Protein AF-A0A6M1STK0-F1 (afdb_monomer_lite)

Structure (mmCIF, N/CA/C/O backbone):
data_AF-A0A6M1STK0-F1
#
_entry.id   AF-A0A6M1STK0-F1
#
loop_
_atom_site.group_PDB
_atom_site.id
_atom_site.type_symbol
_atom_site.label_atom_id
_atom_site.label_alt_id
_atom_site.label_comp_id
_atom_site.label_asym_id
_atom_site.label_entity_id
_atom_site.label_seq_id
_atom_site.pdbx_PDB_ins_code
_atom_site.Cartn_x
_atom_site.Cartn_y
_atom_site.Cartn_z
_atom_site.occupancy
_atom_site.B_iso_or_equiv
_atom_site.auth_seq_id
_atom_site.auth_comp_id
_atom_site.auth_asym_id
_atom_site.auth_atom_id
_atom_site.pdbx_PDB_model_num
ATOM 1 N N . ASP A 1 1 ? -16.250 5.833 5.276 1.00 82.56 1 ASP A N 1
ATOM 2 C CA . ASP A 1 1 ? -15.518 4.581 4.987 1.00 82.56 1 ASP A CA 1
ATOM 3 C C . ASP A 1 1 ? -14.076 4.877 4.595 1.00 82.56 1 ASP A C 1
ATOM 5 O O . ASP A 1 1 ? -13.753 6.047 4.402 1.00 82.56 1 ASP A O 1
ATOM 9 N N . LYS A 1 2 ? -13.189 3.874 4.588 1.00 94.25 2 LYS A N 1
ATOM 10 C CA . LYS A 1 2 ? -11.784 4.014 4.173 1.00 94.25 2 LYS A CA 1
ATOM 11 C C . LYS A 1 2 ? -11.505 3.083 2.990 1.00 94.25 2 LYS A C 1
ATOM 13 O O . LYS A 1 2 ? -12.085 2.002 2.902 1.00 94.25 2 LYS A O 1
ATOM 18 N N . THR A 1 3 ? -10.621 3.533 2.106 1.00 97.44 3 THR A N 1
ATOM 19 C CA . THR A 1 3 ? -10.215 2.816 0.898 1.00 97.44 3 THR A CA 1
ATOM 20 C C . THR A 1 3 ? -8.704 2.640 0.903 1.00 97.44 3 THR A C 1
ATOM 22 O O . THR A 1 3 ? -7.986 3.568 1.279 1.00 97.44 3 THR A O 1
ATOM 25 N N . TRP A 1 4 ? -8.226 1.478 0.464 1.00 98.06 4 TRP A N 1
ATOM 26 C CA . TRP A 1 4 ? -6.806 1.218 0.240 1.00 98.06 4 TRP A CA 1
ATOM 27 C C . TRP A 1 4 ? -6.578 0.661 -1.154 1.00 98.06 4 TRP A C 1
ATOM 29 O O . TRP A 1 4 ? -7.354 -0.167 -1.625 1.00 98.06 4 TRP A O 1
ATOM 39 N N . ARG A 1 5 ? -5.483 1.069 -1.793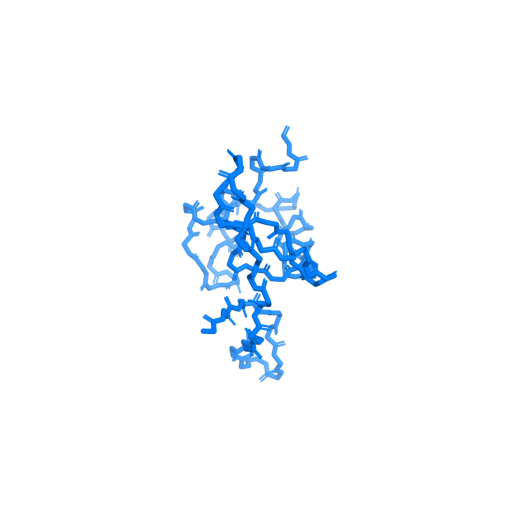 1.00 97.75 5 ARG A N 1
ATOM 40 C CA . ARG A 1 5 ? -5.003 0.431 -3.015 1.00 97.75 5 ARG A CA 1
ATOM 41 C C . ARG A 1 5 ? -4.331 -0.903 -2.669 1.00 97.75 5 ARG A C 1
ATOM 43 O O . ARG A 1 5 ? -3.416 -0.953 -1.843 1.00 97.75 5 ARG A O 1
ATOM 50 N N . HIS A 1 6 ? -4.816 -1.971 -3.292 1.00 97.75 6 HIS A N 1
ATOM 51 C CA . HIS A 1 6 ? -4.235 -3.306 -3.235 1.00 97.75 6 HIS A CA 1
ATOM 52 C C . HIS A 1 6 ? -3.468 -3.637 -4.529 1.00 97.75 6 HIS A C 1
ATOM 54 O O . HIS A 1 6 ? -3.410 -2.827 -5.459 1.00 97.75 6 HIS A O 1
ATOM 60 N N . LEU A 1 7 ? -2.839 -4.811 -4.570 1.00 96.62 7 LEU A N 1
ATOM 61 C CA . LEU A 1 7 ? -2.231 -5.351 -5.784 1.00 96.62 7 LEU A CA 1
ATOM 62 C C . LEU A 1 7 ? -3.281 -5.503 -6.884 1.00 96.62 7 LEU A C 1
ATOM 64 O O . LEU A 1 7 ? -4.446 -5.778 -6.603 1.00 96.62 7 LEU A O 1
ATOM 68 N N . ASN A 1 8 ? -2.865 -5.316 -8.136 1.00 95.44 8 ASN A N 1
ATOM 69 C CA . ASN A 1 8 ? -3.775 -5.447 -9.268 1.00 95.44 8 ASN A CA 1
ATOM 70 C C . ASN A 1 8 ? -4.300 -6.881 -9.360 1.00 95.44 8 ASN A C 1
ATOM 72 O O . ASN A 1 8 ? -3.532 -7.837 -9.257 1.00 95.44 8 ASN A O 1
ATOM 76 N N . PHE A 1 9 ? -5.596 -7.024 -9.618 1.00 95.50 9 PHE A N 1
ATOM 77 C CA . PHE A 1 9 ? -6.215 -8.309 -9.933 1.00 95.50 9 PHE A CA 1
ATOM 78 C C . PHE A 1 9 ? -6.489 -8.344 -11.426 1.00 95.50 9 PHE A C 1
ATOM 80 O O . PHE A 1 9 ? -7.168 -7.462 -11.941 1.00 95.50 9 PHE A O 1
ATOM 87 N N . PHE A 1 10 ? -5.931 -9.333 -12.128 1.00 94.19 10 PHE A N 1
ATOM 88 C CA . PHE A 1 10 ? -6.062 -9.459 -13.587 1.00 94.19 10 PHE A CA 1
ATOM 89 C C . PHE A 1 10 ? -5.666 -8.176 -14.332 1.00 94.19 10 PHE A C 1
ATOM 91 O O . PHE A 1 10 ? -6.365 -7.732 -15.231 1.00 94.19 10 PHE A O 1
ATOM 98 N N . GLN A 1 11 ? -4.571 -7.537 -13.902 1.00 92.00 11 GLN A N 1
ATOM 99 C CA . GLN A 1 11 ? -4.106 -6.240 -14.424 1.00 92.00 11 GLN A CA 1
ATOM 100 C C . GLN A 1 11 ? -5.073 -5.062 -14.197 1.00 92.00 11 GLN A C 1
ATOM 102 O O . GLN A 1 11 ? -4.781 -3.944 -14.607 1.00 92.00 11 GLN A O 1
ATOM 107 N N . HIS A 1 12 ? -6.168 -5.259 -13.464 1.00 95.25 12 HIS A N 1
ATOM 108 C CA . HIS A 1 12 ? -7.070 -4.191 -13.064 1.00 95.25 12 HIS A CA 1
ATOM 109 C C . HIS A 1 12 ? -6.741 -3.660 -11.676 1.00 95.25 12 HIS A C 1
ATOM 111 O O . HIS A 1 12 ? -6.333 -4.376 -10.758 1.00 95.25 12 HIS A O 1
ATOM 117 N N . HIS A 1 13 ? -6.959 -2.361 -11.528 1.00 96.62 13 HIS A N 1
ATOM 118 C CA . HIS A 1 13 ? -6.809 -1.633 -10.282 1.00 96.62 13 HIS A CA 1
ATOM 119 C C . HIS A 1 13 ? -7.738 -2.196 -9.204 1.00 96.62 13 HIS A C 1
ATOM 121 O O . HIS A 1 13 ? -8.956 -2.124 -9.338 1.00 96.62 13 HIS A O 1
ATOM 127 N N . CYS A 1 14 ? -7.167 -2.732 -8.123 1.00 97.69 14 CYS A N 1
ATOM 128 C CA . CYS A 1 14 ? -7.936 -3.294 -7.015 1.00 97.69 14 CYS A CA 1
ATOM 129 C C . CYS A 1 14 ? -7.941 -2.351 -5.809 1.00 97.69 14 CYS A C 1
ATOM 131 O O . CYS A 1 14 ? -6.894 -1.850 -5.384 1.00 97.69 14 CYS A O 1
ATOM 133 N N . TYR A 1 15 ? -9.116 -2.145 -5.221 1.00 97.88 15 TYR A N 1
ATOM 134 C CA . TYR A 1 15 ? -9.285 -1.319 -4.035 1.00 97.88 15 TYR A CA 1
ATOM 135 C C . TYR A 1 15 ? -10.070 -2.070 -2.969 1.00 97.88 15 TYR A C 1
ATOM 137 O O . TYR A 1 15 ? -11.136 -2.624 -3.230 1.00 97.88 15 TYR A O 1
ATOM 145 N N . LEU A 1 16 ? -9.547 -2.055 -1.746 1.00 97.31 16 LEU A N 1
ATOM 146 C CA . LEU A 1 16 ? -10.250 -2.571 -0.585 1.00 97.31 16 LEU A CA 1
ATOM 147 C C . LEU A 1 16 ? -11.040 -1.436 0.055 1.00 97.31 16 LEU A C 1
ATOM 149 O O . LEU A 1 16 ? -10.457 -0.435 0.474 1.00 97.31 16 LEU A O 1
ATOM 153 N N . HIS A 1 17 ? -12.353 -1.609 0.158 1.00 97.06 17 HIS A N 1
ATOM 154 C CA . HIS A 1 17 ? -13.252 -0.668 0.812 1.00 97.06 17 HIS A CA 1
ATOM 155 C C . HIS A 1 17 ? -13.756 -1.279 2.112 1.00 97.06 17 HIS A C 1
ATOM 157 O O . HIS A 1 17 ? -14.358 -2.349 2.105 1.00 97.06 17 HIS A O 1
ATOM 163 N N . ALA A 1 18 ? -13.525 -0.599 3.233 1.00 95.75 18 ALA A N 1
ATOM 164 C CA . ALA A 1 18 ? -14.051 -1.049 4.513 1.00 95.75 18 ALA A CA 1
ATOM 165 C C . ALA A 1 18 ? -14.404 0.124 5.423 1.00 95.75 18 ALA A C 1
ATOM 167 O O . ALA A 1 18 ? -13.736 1.167 5.458 1.00 95.75 18 ALA A O 1
ATOM 168 N N . ARG A 1 19 ? -15.448 -0.065 6.228 1.00 94.50 19 ARG A N 1
ATOM 169 C CA . ARG A 1 19 ? -15.721 0.817 7.356 1.00 94.50 19 ARG A CA 1
ATOM 170 C C . ARG A 1 19 ? -14.739 0.488 8.473 1.00 94.50 19 ARG A C 1
ATOM 172 O O . ARG A 1 19 ? -14.682 -0.647 8.928 1.00 94.50 19 ARG A O 1
ATOM 179 N N . VAL A 1 20 ? -13.994 1.489 8.935 1.00 93.94 20 VAL A N 1
ATOM 180 C CA . VAL A 1 20 ? -13.091 1.343 10.085 1.00 93.94 20 VAL A CA 1
ATOM 181 C C . VAL A 1 20 ? -13.770 1.934 11.317 1.00 93.94 20 VAL A C 1
ATOM 183 O O . VAL A 1 20 ? -13.999 3.151 11.330 1.00 93.94 20 VAL A O 1
ATOM 186 N N . PRO A 1 21 ? -14.099 1.116 12.333 1.00 93.62 21 PRO A N 1
ATOM 187 C CA . PRO A 1 21 ? -14.663 1.585 13.590 1.00 93.62 21 PRO A CA 1
ATOM 188 C C . PRO A 1 21 ? -13.850 2.718 14.219 1.00 93.62 21 PRO A C 1
ATOM 190 O O . PRO A 1 21 ? -12.614 2.722 14.205 1.00 93.62 21 PRO A O 1
ATOM 193 N N . ARG A 1 22 ? -14.574 3.696 14.770 1.00 92.81 22 ARG A N 1
ATOM 194 C CA . ARG A 1 22 ? -14.023 4.855 15.476 1.00 92.81 22 ARG A CA 1
ATOM 195 C C . ARG A 1 22 ? -14.536 4.844 16.907 1.00 92.81 22 ARG A C 1
ATOM 197 O O . ARG A 1 22 ? -15.741 4.743 17.103 1.00 92.81 22 ARG A O 1
ATOM 204 N N . THR A 1 23 ? -13.641 5.007 17.873 1.00 92.88 23 THR A N 1
ATOM 205 C CA . THR A 1 23 ? -13.997 5.230 19.278 1.00 92.88 23 THR A CA 1
ATOM 206 C C . THR A 1 23 ? -13.660 6.663 19.680 1.00 92.88 23 THR A C 1
ATOM 208 O O . THR A 1 23 ? -12.668 7.228 19.207 1.00 92.88 23 THR A O 1
ATOM 211 N N . ARG A 1 24 ? -14.506 7.286 20.507 1.00 94.94 24 ARG A N 1
ATOM 212 C CA . ARG A 1 24 ? -14.250 8.614 21.078 1.00 94.94 24 ARG A CA 1
ATOM 213 C C . ARG A 1 24 ? -13.731 8.425 22.498 1.00 94.94 24 ARG A C 1
ATOM 215 O O . ARG A 1 24 ? -14.504 8.102 23.390 1.00 94.94 24 ARG A O 1
ATOM 222 N N . CYS A 1 25 ? -12.431 8.616 22.689 1.00 92.06 25 CYS A N 1
ATOM 223 C CA . CYS A 1 25 ? -11.831 8.662 24.014 1.00 92.06 25 CYS A CA 1
ATOM 224 C C . CYS A 1 25 ? -11.932 10.101 24.552 1.00 92.06 25 CYS A C 1
ATOM 226 O O . CYS A 1 25 ? -11.518 11.016 23.833 1.00 92.06 25 CYS A O 1
ATOM 228 N N . PRO A 1 26 ? -12.453 10.323 25.773 1.00 94.19 26 PRO A N 1
ATOM 229 C CA . PRO A 1 26 ? -12.539 11.660 26.366 1.00 94.19 26 PRO A CA 1
ATOM 230 C C . PRO A 1 26 ? -11.187 12.384 26.455 1.00 94.19 26 PRO A C 1
ATOM 232 O O . PRO A 1 26 ? -11.128 13.587 26.235 1.00 94.19 26 PRO A O 1
ATOM 235 N N . GLU A 1 27 ? -10.101 11.649 26.704 1.00 96.62 27 GLU A N 1
ATOM 236 C CA . GLU A 1 27 ? -8.750 12.205 26.882 1.00 96.62 27 GLU A CA 1
ATOM 237 C C . GLU A 1 27 ? -7.961 12.292 25.566 1.00 96.62 27 GLU A C 1
ATOM 239 O O . GLU A 1 27 ? -7.254 13.261 25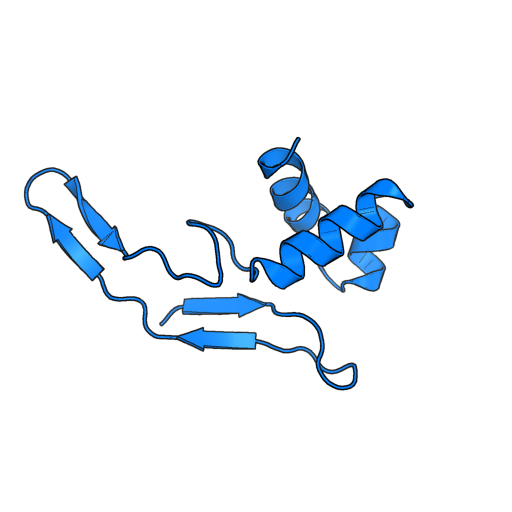.307 1.00 96.62 27 GLU A O 1
ATOM 244 N N . HIS A 1 28 ? -8.091 11.281 24.700 1.00 91.81 28 HIS A N 1
ATOM 245 C CA . HIS A 1 28 ? -7.230 11.106 23.519 1.00 91.81 28 HIS A CA 1
ATOM 246 C C . HIS A 1 28 ? -7.913 11.457 22.185 1.00 91.81 28 HIS A C 1
ATOM 248 O O . HIS A 1 28 ? -7.350 11.216 21.110 1.00 91.81 28 HIS A O 1
ATOM 254 N N . GLY A 1 29 ? -9.146 11.968 22.234 1.00 93.62 29 GLY A N 1
ATOM 255 C CA . GLY A 1 29 ? -9.953 12.290 21.063 1.00 93.62 29 GLY A CA 1
ATOM 256 C C . GLY A 1 29 ? -10.442 11.056 20.297 1.00 93.62 29 GLY A C 1
ATOM 257 O O . GLY A 1 29 ? -10.673 9.979 20.852 1.00 93.62 29 GLY A O 1
ATOM 258 N N . VAL A 1 30 ? -10.649 11.206 18.986 1.00 92.81 30 VAL A N 1
ATOM 259 C CA . VAL A 1 30 ? -11.213 10.137 18.147 1.00 92.81 30 VAL A CA 1
ATOM 260 C C . VAL A 1 30 ? -10.118 9.205 17.634 1.00 92.81 30 VAL A C 1
ATOM 262 O O . VAL A 1 30 ? -9.308 9.598 16.794 1.00 92.81 30 VAL A O 1
ATOM 265 N N . LYS A 1 31 ? -10.146 7.943 18.063 1.00 90.88 31 LYS A N 1
ATOM 266 C CA . LYS A 1 31 ? -9.228 6.888 17.615 1.00 90.88 31 LYS A CA 1
ATOM 267 C C . LYS A 1 31 ? -9.924 5.933 16.647 1.00 90.88 31 LYS A C 1
ATOM 269 O O . LYS A 1 31 ? -11.143 5.767 16.680 1.00 90.88 31 LYS A O 1
ATOM 274 N N . ARG A 1 32 ? -9.147 5.332 15.748 1.00 91.50 32 ARG A N 1
ATOM 275 C CA . ARG A 1 32 ? -9.578 4.259 14.839 1.00 91.50 32 ARG A CA 1
ATOM 276 C C . ARG A 1 32 ? -8.899 2.968 15.259 1.00 91.50 32 ARG A C 1
ATOM 278 O O . ARG A 1 32 ? -7.768 3.033 15.728 1.00 91.50 32 ARG A O 1
ATOM 285 N N . ILE A 1 33 ? -9.574 1.838 15.062 1.00 92.38 33 ILE A N 1
ATOM 286 C CA . ILE A 1 33 ? -8.911 0.541 15.209 1.00 92.38 33 ILE A CA 1
ATOM 287 C C . ILE A 1 33 ? -7.821 0.388 14.147 1.00 92.38 33 ILE A C 1
ATOM 289 O O . ILE A 1 33 ? -7.924 0.946 13.046 1.00 92.38 33 ILE A O 1
ATOM 293 N N . GLU A 1 34 ? -6.802 -0.389 14.477 1.00 93.25 34 GLU A N 1
ATOM 294 C CA . GLU A 1 34 ? -5.838 -0.867 13.497 1.00 93.25 34 GLU A CA 1
ATOM 295 C C . GLU A 1 34 ? -6.457 -2.030 12.726 1.00 93.25 34 GLU A C 1
ATOM 297 O O . GLU A 1 34 ? -7.106 -2.904 13.301 1.00 93.25 34 GLU A O 1
ATOM 302 N N . VAL A 1 35 ? -6.316 -2.001 11.403 1.00 95.75 35 VAL A N 1
ATOM 303 C CA . VAL A 1 35 ? -6.815 -3.065 10.530 1.00 95.75 35 VAL A CA 1
ATOM 304 C C . VAL A 1 35 ? -5.655 -3.986 10.157 1.00 95.75 35 VAL A C 1
ATOM 306 O O . VAL A 1 35 ? -4.555 -3.493 9.913 1.00 95.75 35 VAL A O 1
ATOM 309 N N . PRO A 1 36 ? -5.871 -5.306 10.046 1.00 95.88 36 PRO A N 1
ATOM 310 C CA . PRO A 1 36 ? -4.771 -6.250 9.846 1.00 95.88 36 PRO A CA 1
ATOM 311 C C . PRO A 1 36 ? -4.128 -6.166 8.452 1.00 95.88 36 PRO A C 1
ATOM 313 O O . PRO A 1 36 ? -3.053 -6.710 8.242 1.00 95.88 36 PRO A O 1
ATOM 316 N N . TRP A 1 37 ? -4.761 -5.494 7.486 1.00 96.62 37 TRP A N 1
ATOM 317 C CA . TRP A 1 37 ? -4.290 -5.407 6.098 1.00 96.62 37 TRP A CA 1
ATOM 318 C C . TRP A 1 37 ? -3.635 -4.073 5.733 1.00 96.62 37 TRP A C 1
ATOM 320 O O . TRP A 1 37 ? -3.217 -3.920 4.587 1.00 96.62 37 TRP A O 1
ATOM 330 N N . ALA A 1 38 ? -3.574 -3.086 6.632 1.00 97.44 38 ALA A N 1
ATOM 331 C CA . ALA A 1 38 ? -2.966 -1.790 6.334 1.00 97.44 38 ALA A CA 1
ATOM 332 C C . ALA A 1 38 ? -2.493 -1.064 7.592 1.00 97.44 38 ALA A C 1
ATOM 334 O O . ALA A 1 38 ? -3.220 -0.968 8.580 1.00 97.44 38 ALA A O 1
ATOM 335 N N . ARG A 1 39 ? -1.311 -0.450 7.509 1.00 94.69 39 ARG A N 1
ATOM 336 C CA . ARG A 1 39 ? -0.775 0.370 8.597 1.00 94.69 39 ARG A CA 1
ATOM 337 C C . ARG A 1 39 ? -1.581 1.664 8.816 1.00 94.69 39 ARG A C 1
ATOM 339 O O . ARG A 1 39 ? -2.196 2.191 7.871 1.00 94.69 39 ARG A O 1
ATOM 346 N N . PRO A 1 40 ? -1.550 2.243 10.031 1.00 92.69 40 PRO A N 1
ATOM 347 C CA . PRO A 1 40 ? -2.125 3.557 10.295 1.00 92.69 40 PRO A CA 1
ATOM 348 C C . PRO A 1 40 ? -1.600 4.624 9.324 1.00 92.69 40 PRO A C 1
ATOM 350 O O . PRO A 1 40 ? -0.411 4.714 9.043 1.00 92.69 40 PRO A O 1
ATOM 353 N N . GLY A 1 41 ? -2.510 5.435 8.781 1.00 90.69 41 GLY A N 1
ATOM 354 C CA . GLY A 1 41 ? -2.163 6.527 7.863 1.00 90.69 41 GLY A CA 1
ATOM 355 C C . GLY A 1 41 ? -1.801 6.120 6.430 1.00 90.69 41 GLY A C 1
ATOM 356 O O . GLY A 1 41 ? -1.755 7.004 5.582 1.00 90.69 41 GLY A O 1
ATOM 357 N N . SER A 1 42 ? -1.617 4.829 6.125 1.00 95.19 42 SER A N 1
ATOM 358 C CA . SER A 1 42 ? -1.412 4.395 4.738 1.00 95.19 42 SER A CA 1
ATOM 359 C C . SER A 1 42 ? -2.725 4.319 3.960 1.00 95.19 42 SER A C 1
ATOM 361 O O . SER A 1 42 ? -3.784 3.982 4.515 1.00 95.19 42 SER A O 1
ATOM 363 N N . ASP A 1 43 ? -2.609 4.616 2.667 1.00 96.06 43 ASP A N 1
ATOM 364 C CA . ASP A 1 43 ? -3.626 4.439 1.628 1.00 96.06 43 ASP A CA 1
ATOM 365 C C . ASP A 1 43 ? -3.403 3.143 0.831 1.00 96.06 43 ASP A C 1
ATOM 367 O O . ASP A 1 43 ? -4.066 2.907 -0.179 1.00 96.06 43 ASP A O 1
ATOM 371 N N . PHE A 1 44 ? -2.452 2.310 1.254 1.00 98.00 44 PHE A N 1
ATOM 372 C CA . PHE A 1 44 ? -2.088 1.050 0.619 1.00 98.00 44 PHE A CA 1
ATOM 373 C C . PHE A 1 44 ? -2.258 -0.112 1.592 1.00 98.00 44 PHE A C 1
ATOM 375 O O . PHE A 1 44 ? -2.161 0.046 2.810 1.00 98.00 44 PHE A O 1
ATOM 382 N N . THR A 1 45 ? -2.531 -1.293 1.047 1.00 98.31 45 THR A N 1
ATOM 383 C CA . THR A 1 45 ? -2.478 -2.532 1.837 1.00 98.31 45 THR A CA 1
ATOM 384 C C . THR A 1 45 ? -1.030 -2.925 2.141 1.00 98.31 45 THR A C 1
ATOM 386 O O . THR A 1 45 ? -0.142 -2.616 1.347 1.00 98.31 45 THR A O 1
ATOM 389 N N . LEU A 1 46 ? -0.796 -3.678 3.218 1.00 98.00 46 LEU A N 1
ATOM 390 C CA . LEU A 1 46 ? 0.529 -4.202 3.579 1.00 98.00 46 LEU A CA 1
ATOM 391 C C . LEU A 1 46 ? 1.159 -5.005 2.435 1.00 98.00 46 LEU A C 1
ATOM 393 O O . LEU A 1 46 ? 2.337 -4.842 2.150 1.00 98.00 46 LEU A O 1
ATOM 397 N N . LEU A 1 47 ? 0.363 -5.814 1.731 1.00 97.94 47 LEU A N 1
ATOM 398 C CA . LEU A 1 47 ? 0.825 -6.590 0.574 1.00 97.94 47 LEU A CA 1
ATOM 399 C C . LEU A 1 47 ? 1.246 -5.702 -0.607 1.00 97.94 47 LEU A C 1
ATOM 401 O O . LEU A 1 47 ? 2.198 -6.020 -1.314 1.00 97.94 47 LEU A O 1
ATOM 405 N N . PHE A 1 48 ? 0.569 -4.567 -0.811 1.00 98.31 48 PHE A N 1
ATOM 406 C CA . PHE A 1 48 ? 0.989 -3.591 -1.816 1.00 98.31 48 PHE A CA 1
ATOM 407 C C . PHE A 1 48 ? 2.318 -2.939 -1.415 1.00 98.31 48 PHE A C 1
ATOM 409 O O . PHE A 1 48 ? 3.231 -2.859 -2.232 1.00 98.31 48 PHE A O 1
ATOM 416 N N . GLU A 1 49 ? 2.443 -2.502 -0.157 1.00 98.00 49 GLU A N 1
ATOM 417 C CA . GLU A 1 49 ? 3.684 -1.904 0.351 1.00 98.00 49 GLU A CA 1
ATOM 418 C C . GLU A 1 49 ? 4.855 -2.903 0.301 1.00 98.00 49 GLU A C 1
ATOM 420 O O . GLU A 1 49 ? 5.949 -2.533 -0.115 1.00 98.00 49 GLU A O 1
ATOM 425 N N . GLN A 1 50 ? 4.619 -4.180 0.615 1.00 97.81 50 GLN A N 1
ATOM 426 C CA . GLN A 1 50 ? 5.609 -5.251 0.485 1.00 97.81 50 GLN A CA 1
ATOM 427 C C . GLN A 1 50 ? 6.100 -5.402 -0.959 1.00 97.81 50 GLN A C 1
ATOM 429 O O . GLN A 1 50 ? 7.306 -5.394 -1.195 1.00 97.81 50 GLN A O 1
ATOM 434 N N . ALA A 1 51 ? 5.187 -5.513 -1.929 1.00 97.50 51 ALA A N 1
ATOM 435 C CA . ALA A 1 51 ? 5.559 -5.627 -3.338 1.00 97.50 51 ALA A CA 1
ATOM 436 C C . ALA A 1 51 ? 6.338 -4.394 -3.820 1.00 97.50 51 ALA A C 1
ATOM 438 O O . ALA A 1 51 ? 7.334 -4.529 -4.530 1.00 97.50 51 ALA A O 1
ATOM 439 N N . ALA A 1 52 ? 5.934 -3.199 -3.380 1.00 97.75 52 ALA A N 1
ATOM 440 C CA . ALA A 1 52 ? 6.651 -1.966 -3.670 1.00 97.75 52 ALA A CA 1
ATOM 441 C C . ALA A 1 52 ? 8.081 -1.984 -3.117 1.00 97.75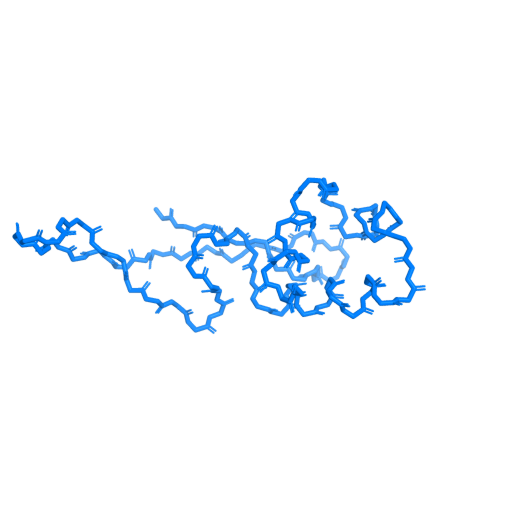 52 ALA A C 1
ATOM 443 O O . ALA A 1 52 ? 9.020 -1.684 -3.852 1.00 97.75 52 ALA A O 1
ATOM 444 N N . MET A 1 53 ? 8.266 -2.395 -1.860 1.00 97.81 53 MET A N 1
ATOM 445 C CA . MET A 1 53 ? 9.591 -2.504 -1.244 1.00 97.81 53 MET A CA 1
ATOM 446 C C . MET A 1 53 ? 10.468 -3.565 -1.913 1.00 97.81 53 MET A C 1
ATOM 448 O O . MET A 1 53 ? 11.673 -3.355 -2.026 1.00 97.81 53 MET A O 1
ATOM 452 N N . SER A 1 54 ? 9.894 -4.674 -2.386 1.00 97.81 54 SER A N 1
ATOM 453 C CA . SER A 1 54 ? 10.644 -5.677 -3.149 1.00 97.81 54 SER A CA 1
ATOM 454 C C . SER A 1 54 ? 11.150 -5.130 -4.483 1.00 97.81 54 SER A C 1
ATOM 456 O O . SER A 1 54 ? 12.283 -5.409 -4.849 1.00 97.81 54 SER A O 1
ATOM 458 N N . LEU A 1 55 ? 10.359 -4.316 -5.191 1.00 97.75 55 LEU A N 1
ATOM 459 C CA . LEU A 1 55 ? 10.790 -3.714 -6.458 1.00 97.75 55 LEU A CA 1
ATOM 460 C C . LEU A 1 55 ? 11.813 -2.589 -6.251 1.00 97.75 55 LEU A C 1
ATOM 462 O O . LEU A 1 55 ? 12.789 -2.514 -6.990 1.00 97.75 55 LEU A O 1
ATOM 466 N N . VAL A 1 56 ? 11.631 -1.735 -5.237 1.00 97.56 56 VAL A N 1
ATOM 467 C CA . VAL A 1 56 ? 12.537 -0.598 -4.959 1.00 97.56 56 VAL A CA 1
ATOM 468 C C . VAL A 1 56 ? 13.968 -1.046 -4.648 1.00 97.56 56 VAL A C 1
ATOM 470 O O . VAL A 1 56 ? 14.905 -0.291 -4.894 1.00 97.56 56 VAL A O 1
ATOM 473 N N . LYS A 1 57 ? 14.160 -2.268 -4.141 1.00 95.44 57 LYS A N 1
ATOM 474 C CA . LYS A 1 57 ? 15.498 -2.840 -3.926 1.00 95.44 57 LYS A CA 1
ATOM 475 C C . LYS A 1 57 ? 16.259 -3.099 -5.226 1.00 95.44 57 LYS A C 1
ATOM 477 O O . LYS A 1 57 ? 17.478 -2.998 -5.234 1.00 95.44 57 LYS A O 1
ATOM 482 N N . GLU A 1 58 ? 15.541 -3.399 -6.304 1.00 97.69 58 GLU A N 1
ATOM 483 C CA . GLU A 1 58 ? 16.123 -3.880 -7.560 1.00 97.69 58 GLU A CA 1
ATOM 484 C C . GLU A 1 58 ? 16.144 -2.809 -8.659 1.00 97.69 58 GLU A C 1
ATOM 486 O O . GLU A 1 58 ? 16.848 -2.950 -9.658 1.00 97.69 58 GLU A O 1
ATOM 491 N N . MET A 1 59 ? 15.361 -1.732 -8.519 1.00 97.06 59 MET A N 1
ATOM 492 C CA . MET A 1 59 ? 15.260 -0.694 -9.546 1.00 97.06 59 MET A CA 1
ATOM 493 C C . MET A 1 59 ? 14.955 0.699 -8.968 1.00 97.06 59 MET A C 1
ATOM 495 O O . MET A 1 59 ? 14.405 0.816 -7.870 1.00 97.06 59 MET A O 1
ATOM 499 N N . PRO A 1 60 ? 15.250 1.788 -9.710 1.00 97.25 60 PRO A N 1
ATOM 500 C CA . PRO A 1 60 ? 14.993 3.148 -9.242 1.00 97.25 60 PRO A CA 1
ATOM 501 C C . PRO A 1 60 ? 13.519 3.398 -8.897 1.00 97.25 60 PRO A C 1
ATOM 503 O O . PRO A 1 60 ? 12.619 2.972 -9.620 1.00 97.25 60 PRO A O 1
ATOM 506 N N . VAL A 1 61 ? 13.269 4.197 -7.854 1.00 96.69 61 VAL A N 1
ATOM 507 C CA . VAL A 1 61 ? 11.917 4.534 -7.355 1.00 96.69 61 VAL A CA 1
ATOM 508 C C . VAL A 1 61 ? 10.984 5.046 -8.462 1.00 96.69 61 VAL A C 1
ATOM 510 O O . VAL A 1 61 ? 9.808 4.695 -8.486 1.00 96.69 61 VAL A O 1
ATOM 513 N N . LEU A 1 62 ? 11.495 5.829 -9.417 1.00 97.06 62 LEU A N 1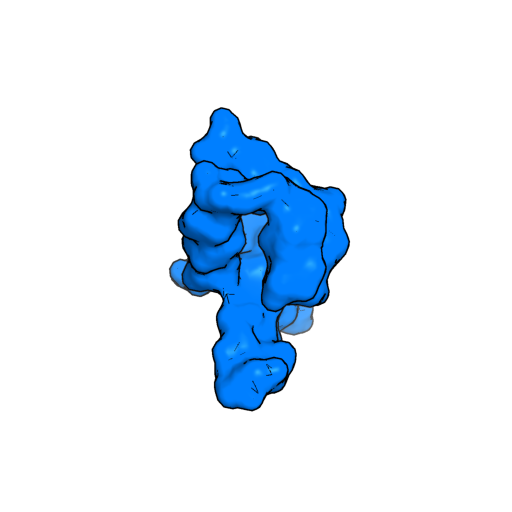
ATOM 514 C CA . LEU A 1 62 ? 10.702 6.328 -10.547 1.00 97.06 62 LEU A CA 1
ATOM 515 C C . LEU A 1 62 ? 10.251 5.214 -11.513 1.00 97.06 62 LEU A C 1
ATOM 517 O O . LEU A 1 62 ? 9.186 5.318 -12.115 1.00 97.06 62 LEU A O 1
ATOM 521 N N . ALA A 1 63 ? 11.046 4.156 -11.685 1.00 97.88 63 ALA A N 1
ATOM 522 C CA . ALA A 1 63 ? 10.658 3.006 -12.501 1.00 97.88 63 ALA A CA 1
ATOM 523 C C . ALA A 1 63 ? 9.564 2.191 -11.794 1.00 97.88 63 ALA A C 1
ATOM 525 O O . ALA A 1 63 ? 8.539 1.882 -12.401 1.00 97.88 63 ALA A O 1
ATOM 526 N N . VAL A 1 64 ? 9.727 1.951 -10.488 1.00 97.94 64 VAL A N 1
ATOM 527 C CA . VAL A 1 64 ? 8.718 1.263 -9.668 1.00 97.94 64 VAL A CA 1
ATOM 528 C C . VAL A 1 64 ? 7.400 2.034 -9.635 1.00 97.94 64 VAL A C 1
ATOM 530 O O . VAL A 1 64 ? 6.335 1.435 -9.757 1.00 97.94 64 VAL A O 1
ATOM 533 N N . SER A 1 65 ? 7.442 3.361 -9.494 1.00 97.38 65 SER A N 1
ATOM 534 C CA . SER A 1 65 ? 6.228 4.181 -9.431 1.00 97.38 65 SER A CA 1
ATOM 535 C C . SER A 1 65 ? 5.411 4.098 -10.724 1.00 97.38 65 SER A C 1
ATOM 537 O O . SER A 1 65 ? 4.186 4.007 -10.664 1.00 97.38 65 SER A O 1
ATOM 539 N N . ARG A 1 66 ? 6.082 4.025 -11.883 1.00 96.81 66 ARG A N 1
ATOM 540 C CA . ARG A 1 66 ? 5.447 3.769 -13.185 1.00 96.81 66 ARG A CA 1
ATOM 541 C C . ARG A 1 66 ? 4.843 2.368 -13.258 1.00 96.81 66 ARG A C 1
ATOM 543 O O . ARG A 1 66 ? 3.709 2.241 -13.696 1.00 96.81 66 ARG A O 1
ATOM 550 N N . GLN A 1 67 ? 5.563 1.343 -12.800 1.00 95.25 67 GLN A N 1
ATOM 551 C CA . GLN A 1 67 ? 5.087 -0.045 -12.834 1.00 95.25 67 GLN A CA 1
ATOM 552 C C . GLN A 1 67 ? 3.893 -0.292 -11.899 1.00 95.25 67 GLN A C 1
ATOM 554 O O . GLN A 1 67 ? 2.997 -1.063 -12.228 1.00 95.25 67 GLN A O 1
ATOM 559 N N . LEU A 1 68 ? 3.872 0.360 -10.735 1.00 95.75 68 LEU A N 1
ATOM 560 C CA . LEU A 1 68 ? 2.776 0.272 -9.764 1.00 95.75 68 LEU A CA 1
ATOM 561 C C . LEU A 1 68 ? 1.672 1.311 -9.994 1.00 95.75 68 LEU A C 1
ATOM 563 O O . LEU A 1 68 ? 0.687 1.319 -9.256 1.00 95.75 68 LEU A O 1
ATOM 567 N N . GLU A 1 69 ? 1.847 2.185 -10.986 1.00 96.38 69 GLU A N 1
ATOM 568 C CA . GLU A 1 69 ? 0.917 3.253 -11.357 1.00 96.38 69 GLU A CA 1
ATOM 569 C C . GLU A 1 69 ? 0.538 4.168 -10.176 1.00 96.38 69 GLU A C 1
ATOM 571 O O . GLU A 1 69 ? -0.625 4.509 -9.942 1.00 96.38 69 GLU A O 1
ATOM 576 N N . ILE A 1 70 ? 1.547 4.584 -9.407 1.00 96.50 70 ILE A N 1
ATOM 577 C CA . ILE A 1 70 ? 1.416 5.550 -8.309 1.00 96.50 70 ILE A CA 1
ATOM 578 C C . ILE A 1 70 ? 2.411 6.694 -8.477 1.00 96.50 70 ILE A C 1
ATOM 580 O O . ILE A 1 70 ? 3.403 6.580 -9.188 1.00 96.50 70 ILE A O 1
ATOM 584 N N . SER A 1 71 ? 2.183 7.813 -7.788 1.00 97.00 71 SER A N 1
ATOM 585 C CA . SER A 1 71 ? 3.186 8.876 -7.765 1.00 97.00 71 SER A CA 1
ATOM 586 C C . SER A 1 71 ? 4.423 8.459 -6.968 1.00 97.00 71 SER A C 1
ATOM 588 O O . SER A 1 71 ? 4.337 7.797 -5.930 1.00 97.00 71 SER A O 1
ATOM 590 N N . ASP A 1 72 ? 5.579 8.922 -7.429 1.00 95.31 72 ASP A N 1
ATOM 591 C CA . ASP A 1 72 ? 6.870 8.801 -6.751 1.00 95.31 72 ASP A CA 1
ATOM 592 C C . ASP A 1 72 ? 6.819 9.321 -5.305 1.00 95.31 72 ASP A C 1
ATOM 594 O O . ASP A 1 72 ? 7.299 8.656 -4.394 1.00 95.31 72 ASP A O 1
ATOM 598 N N . LYS A 1 73 ? 6.143 10.450 -5.056 1.00 96.44 73 LYS A N 1
ATOM 599 C CA . LYS A 1 73 ? 5.941 11.006 -3.708 1.00 96.44 73 LYS A CA 1
ATOM 600 C C . LYS A 1 73 ? 5.234 10.026 -2.773 1.00 96.44 73 LYS A C 1
ATOM 602 O O . LYS A 1 73 ? 5.574 9.949 -1.596 1.00 96.44 73 LYS A O 1
ATOM 607 N N . ARG A 1 74 ? 4.233 9.286 -3.265 1.00 96.62 74 ARG A N 1
ATOM 608 C CA . ARG A 1 74 ? 3.534 8.271 -2.459 1.00 96.62 74 ARG A CA 1
ATOM 609 C C . ARG A 1 74 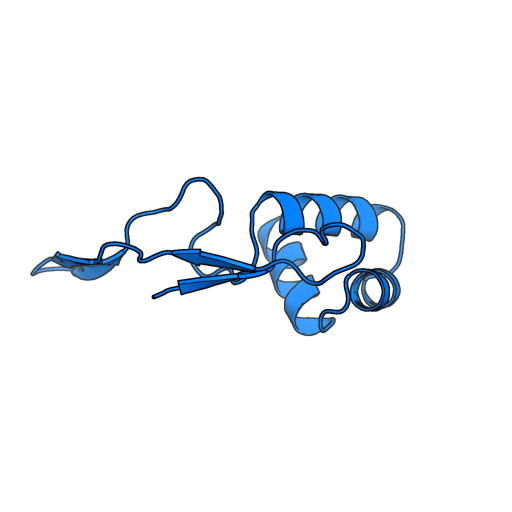? 4.431 7.068 -2.203 1.00 96.62 74 ARG A C 1
ATOM 611 O O . ARG A 1 74 ? 4.431 6.567 -1.084 1.00 96.62 74 ARG A O 1
ATOM 618 N N . LEU A 1 75 ? 5.217 6.659 -3.197 1.00 97.25 75 LEU A N 1
ATOM 619 C CA . LEU A 1 75 ? 6.174 5.568 -3.050 1.00 97.25 75 LEU A CA 1
ATOM 620 C C . LEU A 1 75 ? 7.288 5.910 -2.046 1.00 97.25 75 LEU A C 1
ATOM 622 O O . LEU A 1 75 ? 7.565 5.110 -1.159 1.00 97.25 75 LEU A O 1
ATOM 626 N N . TRP A 1 76 ? 7.840 7.125 -2.075 1.00 97.19 76 TRP A N 1
ATOM 627 C CA . TRP A 1 76 ? 8.809 7.586 -1.072 1.00 97.19 76 TRP A CA 1
ATOM 628 C C . TRP A 1 76 ? 8.255 7.549 0.360 1.00 97.19 76 TRP A C 1
ATOM 630 O O . TRP A 1 76 ? 8.980 7.198 1.282 1.00 97.19 76 TRP A O 1
ATOM 640 N N . ARG A 1 77 ? 6.958 7.821 0.572 1.00 96.62 77 ARG A N 1
ATOM 641 C CA . ARG A 1 77 ? 6.315 7.683 1.901 1.00 96.62 77 ARG A CA 1
ATOM 642 C C . ARG A 1 77 ? 6.205 6.234 2.387 1.00 96.62 77 ARG A C 1
ATOM 644 O O . ARG A 1 77 ? 6.007 6.021 3.585 1.00 96.62 77 ARG A O 1
ATOM 651 N N . ILE A 1 78 ? 6.260 5.261 1.477 1.00 97.00 78 ILE A N 1
ATOM 652 C CA . ILE A 1 78 ? 6.385 3.839 1.816 1.00 97.00 78 ILE A CA 1
ATOM 653 C C . ILE A 1 78 ? 7.843 3.564 2.183 1.00 97.00 78 ILE A C 1
ATOM 655 O O . ILE A 1 78 ? 8.101 3.077 3.275 1.00 97.00 78 ILE A O 1
ATOM 659 N N . VAL A 1 79 ? 8.793 3.961 1.332 1.00 96.88 79 VAL A N 1
ATOM 660 C CA . VAL A 1 79 ? 10.231 3.730 1.555 1.00 96.88 79 VAL A CA 1
ATOM 661 C C . VAL A 1 79 ? 10.702 4.310 2.891 1.00 96.88 79 VAL A C 1
ATOM 663 O O . VAL A 1 79 ? 11.221 3.565 3.710 1.00 96.88 79 VAL A O 1
ATOM 666 N N . HIS A 1 80 ? 10.424 5.587 3.166 1.00 96.62 80 HIS A N 1
ATOM 667 C CA . HIS A 1 80 ? 10.787 6.258 4.425 1.00 96.62 80 HIS A CA 1
ATOM 668 C C . HIS A 1 80 ? 10.117 5.680 5.676 1.00 96.62 80 HIS A C 1
ATOM 670 O O . HIS A 1 80 ? 10.440 6.076 6.790 1.00 96.62 80 HIS A O 1
ATOM 676 N N . HIS A 1 81 ? 9.104 4.827 5.519 1.00 96.12 81 HIS A N 1
ATOM 677 C CA . HIS A 1 81 ? 8.522 4.136 6.660 1.00 96.12 81 HIS A CA 1
ATOM 678 C C . HIS A 1 81 ? 9.322 2.887 7.048 1.00 96.12 81 HIS A C 1
ATOM 680 O O . HIS A 1 81 ? 9.304 2.514 8.218 1.00 96.12 81 HIS A O 1
ATOM 686 N N . TYR A 1 82 ? 9.980 2.242 6.081 1.00 95.06 82 TYR A N 1
ATOM 687 C CA . TYR A 1 82 ? 10.647 0.948 6.251 1.00 95.06 82 TYR A CA 1
ATOM 688 C C . TYR A 1 82 ? 12.179 1.024 6.263 1.00 95.06 82 TYR A C 1
ATOM 690 O O . TYR A 1 82 ? 12.818 0.034 6.616 1.00 95.06 82 TYR A O 1
ATOM 698 N N . VAL A 1 83 ? 12.750 2.161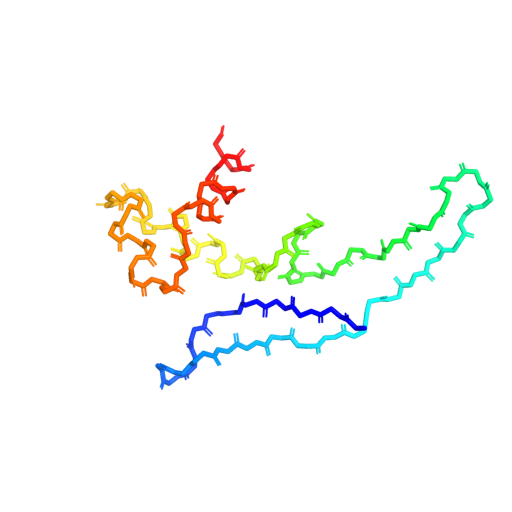 5.863 1.00 92.56 83 VAL A N 1
ATOM 699 C CA . VAL A 1 83 ? 14.187 2.476 5.879 1.00 92.56 83 VAL A CA 1
ATOM 700 C C . VAL A 1 83 ? 14.382 3.745 6.687 1.00 92.56 83 VAL A C 1
ATOM 702 O O . VAL A 1 83 ? 15.255 3.729 7.578 1.00 92.56 83 VAL A O 1
#

pLDDT: mean 95.71, std 2.46, range [82.56, 98.31]

Sequence (83 aa):
DKTWRHLNFFQHHCYLHARVPRTRCPEHGVKRIEVPWARPGSDFTLLFEQAAMSLVKEMPVLAVSRQLEISDKRLWRIVHHYV

Secondary structure (DSSP, 8-state):
-EEEE---BTTB--EEEE---EEEETTTEEEEPPBTTB-TT-SB-HHHHHHHHHHHTTS-HHHHHHHTTS-HHHHHHHHHHH-

Radius of gyration: 14.63 Å; chains: 1; bounding box: 32×22×41 Å

Foldseek 3Di:
DAKAFEDADVNHTDIDDDDWDWDQDPVPGIDTDDDPQDDPPHNHGPNLLVVLVVVVVPDPLVVSCVVRVHDSVNSVVSVVVVD